Protein AF-A0A2E6Q215-F1 (afdb_monomer_lite)

Foldseek 3Di:
DLVVLVVVLVVVLVVVLVVVCVVVVNDPVVDDPVVVVVVSCVSSVVVSLVSSCVSCVVVVNNVVSVVVSVVVVVVVVPPPDDD

Radius of gyration: 14.86 Å; chains: 1; bounding box: 42×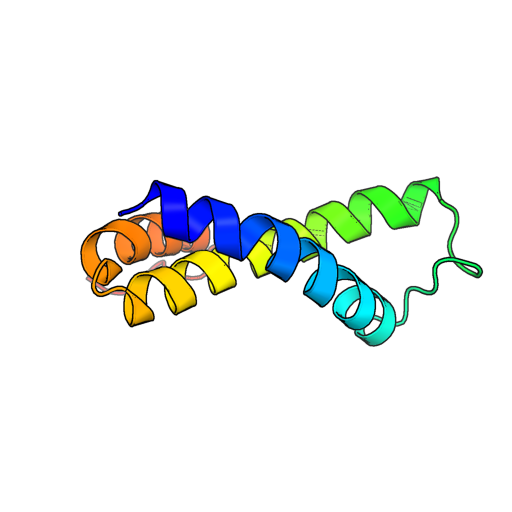20×37 Å

Structure (mmCIF, N/CA/C/O backbone):
data_AF-A0A2E6Q215-F1
#
_entry.id   AF-A0A2E6Q215-F1
#
loop_
_atom_site.group_PDB
_atom_site.id
_atom_site.type_symbol
_atom_site.label_atom_id
_atom_site.label_alt_id
_atom_site.label_comp_id
_atom_site.label_asym_id
_atom_site.label_entity_id
_atom_site.label_seq_id
_atom_site.pdbx_PDB_ins_code
_atom_site.Cartn_x
_atom_site.Cartn_y
_atom_site.Cartn_z
_atom_site.occupancy
_atom_site.B_iso_or_equiv
_atom_site.auth_seq_id
_atom_site.auth_comp_id
_atom_site.auth_asym_id
_atom_site.auth_atom_id
_atom_site.pdbx_PDB_model_num
ATOM 1 N N . MET A 1 1 ? -1.776 0.455 16.952 1.00 61.88 1 MET A N 1
ATOM 2 C CA . MET A 1 1 ? -2.171 -0.718 16.136 1.00 61.88 1 MET A CA 1
ATOM 3 C C . MET A 1 1 ? -2.052 -0.476 14.630 1.00 61.88 1 MET A C 1
ATOM 5 O O . MET A 1 1 ? -1.508 -1.331 13.953 1.00 61.88 1 MET A O 1
ATOM 9 N N . VAL A 1 2 ? -2.419 0.701 14.103 1.00 70.56 2 VAL A N 1
ATOM 10 C CA . VAL A 1 2 ? -2.257 1.043 12.668 1.00 70.56 2 VAL A CA 1
ATOM 11 C C . VAL A 1 2 ? -0.794 1.004 12.179 1.00 70.56 2 VAL A C 1
ATOM 13 O O . VAL A 1 2 ? -0.537 0.557 11.066 1.00 70.56 2 VAL A O 1
ATOM 16 N N . MET A 1 3 ? 0.181 1.416 13.001 1.00 76.75 3 MET A N 1
ATOM 17 C CA . MET A 1 3 ? 1.610 1.381 12.630 1.00 76.75 3 MET A CA 1
ATOM 18 C C . MET A 1 3 ? 2.134 -0.043 12.391 1.00 76.75 3 MET A C 1
ATOM 20 O O . MET A 1 3 ? 2.913 -0.236 11.470 1.00 76.75 3 MET A O 1
ATOM 24 N N . LEU A 1 4 ? 1.658 -1.047 13.139 1.00 79.25 4 LEU A N 1
ATOM 25 C CA . LEU A 1 4 ? 2.028 -2.454 12.915 1.00 79.25 4 LEU A CA 1
ATOM 26 C C . LEU A 1 4 ? 1.531 -2.946 11.555 1.00 79.25 4 LEU A C 1
ATOM 28 O O . LEU A 1 4 ? 2.264 -3.600 10.820 1.00 79.25 4 LEU A O 1
ATOM 32 N N . THR A 1 5 ? 0.308 -2.561 11.185 1.00 76.94 5 THR A N 1
ATOM 33 C CA . THR A 1 5 ? -0.251 -2.825 9.858 1.00 76.94 5 THR A CA 1
ATOM 34 C C . THR A 1 5 ? 0.627 -2.203 8.768 1.00 76.94 5 THR A C 1
ATOM 36 O O . THR A 1 5 ? 0.924 -2.857 7.775 1.00 76.94 5 THR A O 1
ATOM 39 N N . PHE A 1 6 ? 1.106 -0.968 8.944 1.00 81.19 6 PHE A N 1
ATOM 40 C CA . PHE A 1 6 ? 2.025 -0.344 7.982 1.00 81.19 6 PHE A CA 1
ATOM 41 C C . PHE A 1 6 ? 3.399 -1.026 7.927 1.00 81.19 6 PHE A C 1
ATOM 43 O O . PHE A 1 6 ? 3.893 -1.262 6.825 1.00 81.19 6 PHE A O 1
ATOM 50 N N . SER A 1 7 ? 3.974 -1.392 9.076 1.00 87.12 7 SER A N 1
ATOM 51 C CA . SER A 1 7 ? 5.263 -2.090 9.150 1.00 87.12 7 SER A CA 1
ATOM 52 C C . SER A 1 7 ? 5.229 -3.472 8.500 1.00 87.12 7 SER A C 1
ATOM 54 O O . SER A 1 7 ? 6.215 -3.869 7.893 1.00 87.12 7 SER A O 1
ATOM 56 N N . LEU A 1 8 ? 4.102 -4.189 8.580 1.00 84.12 8 LEU A N 1
ATOM 57 C CA . LEU A 1 8 ? 3.922 -5.478 7.904 1.00 84.12 8 LEU A CA 1
ATOM 58 C C . LEU A 1 8 ? 3.684 -5.308 6.400 1.00 84.12 8 LEU A C 1
ATOM 60 O O . LEU A 1 8 ? 4.288 -6.009 5.591 1.00 84.12 8 LEU A O 1
ATOM 64 N N . ASN A 1 9 ? 2.828 -4.360 6.008 1.00 86.12 9 ASN A N 1
ATOM 65 C CA . ASN A 1 9 ? 2.491 -4.166 4.597 1.00 86.12 9 ASN A CA 1
ATOM 66 C C . ASN A 1 9 ? 3.659 -3.643 3.752 1.00 86.12 9 ASN A C 1
ATOM 68 O O . ASN A 1 9 ? 3.686 -3.929 2.561 1.00 86.12 9 ASN A O 1
ATOM 72 N N . GLY A 1 10 ? 4.617 -2.912 4.332 1.00 82.88 10 GLY A N 1
ATOM 73 C CA . GLY A 1 10 ? 5.770 -2.381 3.594 1.00 82.88 10 GLY A CA 1
ATOM 74 C C . GLY A 1 10 ? 6.590 -3.481 2.909 1.00 82.88 10 GLY A C 1
ATOM 75 O O . GLY A 1 10 ? 6.634 -3.527 1.676 1.00 82.88 10 GLY A O 1
ATOM 76 N N . PRO A 1 11 ? 7.186 -4.406 3.681 1.00 87.25 11 PRO A N 1
ATOM 77 C CA . PRO A 1 11 ? 7.911 -5.554 3.145 1.00 87.25 11 PRO A CA 1
ATOM 78 C C . PRO A 1 11 ? 7.024 -6.471 2.296 1.00 87.25 11 PRO A C 1
ATOM 80 O O . PRO A 1 11 ? 7.441 -6.879 1.214 1.00 87.25 11 PRO A O 1
ATOM 83 N N . LEU A 1 12 ? 5.789 -6.753 2.739 1.00 87.25 12 LEU A N 1
ATOM 84 C CA . LEU A 1 12 ? 4.859 -7.634 2.019 1.00 87.25 12 LEU A CA 1
ATOM 85 C C . LEU A 1 12 ? 4.520 -7.105 0.623 1.00 87.25 12 LEU A C 1
ATOM 87 O O . LEU A 1 12 ? 4.539 -7.864 -0.341 1.00 87.25 12 LEU A O 1
ATOM 91 N N . ALA A 1 13 ? 4.252 -5.808 0.481 1.00 84.62 13 ALA A N 1
ATOM 92 C CA . ALA A 1 13 ? 3.958 -5.219 -0.819 1.00 84.62 13 ALA A CA 1
ATOM 93 C C . ALA A 1 13 ? 5.177 -5.225 -1.744 1.00 84.62 13 ALA A C 1
ATOM 95 O O . ALA A 1 13 ? 5.030 -5.439 -2.948 1.00 84.62 13 ALA A O 1
ATOM 96 N N . LEU A 1 14 ? 6.381 -5.032 -1.197 1.00 83.88 14 LEU A N 1
ATOM 97 C CA . LEU A 1 14 ? 7.612 -5.158 -1.973 1.00 83.88 14 LEU A CA 1
ATOM 98 C C . LEU A 1 14 ? 7.781 -6.587 -2.498 1.00 83.88 14 LEU A C 1
ATOM 100 O O . LEU A 1 14 ? 8.083 -6.768 -3.679 1.00 83.88 14 LEU A O 1
ATOM 104 N N . TRP A 1 15 ? 7.532 -7.570 -1.632 1.00 86.19 15 TRP A N 1
ATOM 105 C CA . TRP A 1 15 ? 7.662 -8.988 -1.942 1.00 86.19 15 TRP A CA 1
ATOM 106 C C . TRP A 1 15 ? 6.610 -9.459 -2.948 1.00 86.19 15 TRP A C 1
ATOM 108 O O . TRP A 1 15 ? 6.957 -10.172 -3.876 1.00 86.19 15 TRP A O 1
ATOM 118 N N . ILE A 1 16 ? 5.363 -8.988 -2.834 1.00 85.75 16 ILE A N 1
ATOM 119 C CA . ILE A 1 16 ? 4.265 -9.323 -3.755 1.00 85.75 16 ILE A CA 1
ATOM 120 C C . ILE A 1 16 ? 4.402 -8.586 -5.091 1.00 85.75 16 ILE A C 1
ATOM 122 O O . ILE A 1 16 ? 4.112 -9.160 -6.132 1.00 85.75 16 ILE A O 1
ATOM 126 N N . SER A 1 17 ? 4.875 -7.335 -5.109 1.00 81.56 17 SER A N 1
ATOM 127 C CA . SER A 1 17 ? 4.991 -6.563 -6.360 1.00 81.56 17 SER A CA 1
ATOM 128 C C . SER A 1 17 ? 5.921 -7.204 -7.398 1.00 81.56 17 SER A C 1
ATOM 130 O O . SER A 1 17 ? 5.688 -7.031 -8.589 1.00 81.56 17 SER A O 1
ATOM 132 N N . GLY A 1 18 ? 6.944 -7.950 -6.964 1.00 81.38 18 GLY A N 1
ATOM 133 C CA . GLY A 1 18 ? 7.851 -8.704 -7.839 1.00 81.38 18 GLY A CA 1
ATOM 134 C C . GLY A 1 18 ? 7.136 -9.755 -8.700 1.00 81.38 18 GLY A C 1
ATOM 135 O O . GLY A 1 18 ? 7.062 -9.558 -9.910 1.00 81.38 18 GLY A O 1
ATOM 136 N N . PRO A 1 19 ? 6.557 -10.809 -8.098 1.00 82.75 19 PRO A N 1
ATOM 137 C CA . PRO A 1 19 ? 5.821 -11.834 -8.831 1.00 82.75 19 PRO A CA 1
ATOM 138 C C . PRO A 1 19 ? 4.579 -11.274 -9.529 1.00 82.75 19 PRO A C 1
ATOM 140 O O . PRO A 1 19 ? 4.165 -11.804 -10.550 1.00 82.75 19 PRO A O 1
ATOM 143 N N . MET A 1 20 ? 3.984 -10.184 -9.030 1.00 82.06 20 MET A N 1
ATOM 144 C CA . MET A 1 20 ? 2.860 -9.536 -9.714 1.00 82.06 20 MET A CA 1
ATOM 145 C C . MET A 1 20 ? 3.291 -8.921 -11.052 1.00 82.06 20 MET A C 1
ATOM 147 O O . MET A 1 20 ? 2.581 -9.073 -12.036 1.00 82.06 20 MET A O 1
ATOM 151 N N . LEU A 1 21 ? 4.455 -8.264 -11.112 1.00 80.38 21 LEU A N 1
ATOM 152 C CA . LEU A 1 21 ? 5.021 -7.734 -12.361 1.00 80.38 21 LEU A CA 1
ATOM 153 C C . LEU A 1 21 ? 5.390 -8.846 -13.344 1.00 80.38 21 LEU A C 1
ATOM 155 O O . LEU A 1 21 ? 5.064 -8.739 -14.524 1.0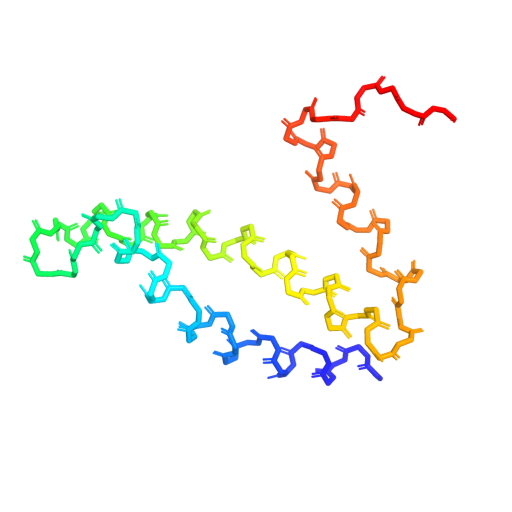0 80.38 21 LEU A O 1
ATOM 159 N N . GLU A 1 22 ? 6.001 -9.924 -12.850 1.00 81.50 22 GLU A N 1
ATOM 160 C CA . GLU A 1 22 ? 6.289 -11.115 -13.658 1.00 81.50 22 GLU A CA 1
ATOM 161 C C . GLU A 1 22 ? 4.999 -11.756 -14.191 1.00 81.50 22 GLU A C 1
ATOM 163 O O . GLU A 1 22 ? 4.929 -12.102 -15.366 1.00 81.50 22 GLU A O 1
ATOM 168 N N . ALA A 1 23 ? 3.935 -11.823 -13.381 1.00 79.38 23 ALA A N 1
ATOM 169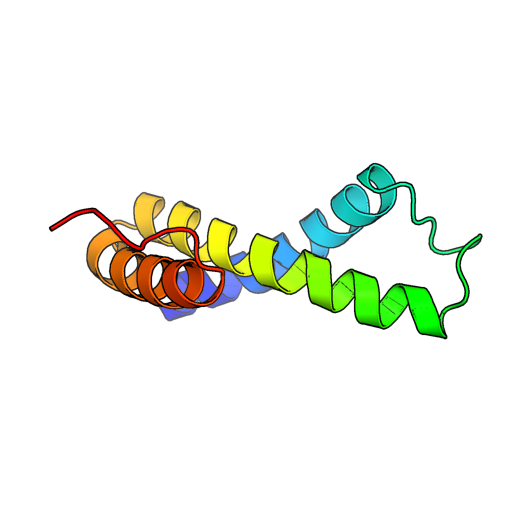 C CA . ALA A 1 23 ? 2.623 -12.314 -13.809 1.00 79.38 23 ALA A CA 1
ATOM 170 C C . ALA A 1 23 ? 1.961 -11.422 -14.875 1.00 79.38 23 ALA A C 1
ATOM 172 O O . ALA A 1 23 ? 1.190 -11.913 -15.697 1.00 79.38 23 ALA A O 1
ATOM 173 N N . PHE A 1 24 ? 2.274 -10.123 -14.893 1.00 75.62 24 PHE A N 1
ATOM 174 C CA . PHE A 1 24 ? 1.889 -9.204 -15.969 1.00 75.62 24 PHE A CA 1
ATOM 175 C C . PHE A 1 24 ? 2.801 -9.304 -17.210 1.00 75.62 24 PHE A C 1
ATOM 177 O O . PHE A 1 24 ? 2.600 -8.556 -18.165 1.00 75.62 24 PHE A O 1
ATOM 184 N N . GLY A 1 25 ? 3.781 -10.217 -17.222 1.00 70.31 25 GLY A N 1
ATOM 185 C CA . GLY A 1 25 ? 4.708 -10.430 -18.337 1.00 70.31 25 GLY A CA 1
ATOM 186 C C . GLY A 1 25 ? 5.832 -9.394 -18.420 1.00 70.31 25 GLY A C 1
ATOM 187 O O . GLY A 1 25 ? 6.436 -9.229 -19.477 1.00 70.31 25 GLY A O 1
ATOM 188 N N . ILE A 1 26 ? 6.095 -8.664 -17.330 1.00 69.69 26 ILE A N 1
ATOM 189 C CA . ILE A 1 26 ? 7.103 -7.601 -17.268 1.00 69.69 26 ILE A CA 1
ATOM 190 C C . ILE A 1 26 ? 8.334 -8.154 -16.547 1.00 69.69 26 ILE A C 1
ATOM 192 O O . ILE A 1 26 ? 8.446 -8.087 -15.320 1.00 69.69 26 ILE A O 1
ATOM 196 N N . GLU A 1 27 ? 9.276 -8.700 -17.311 1.00 68.31 27 GLU A N 1
ATOM 197 C CA . GLU A 1 27 ? 10.567 -9.127 -16.770 1.00 68.31 27 GLU A CA 1
ATOM 198 C C . GLU A 1 27 ? 11.491 -7.920 -16.575 1.00 68.31 27 GLU A C 1
ATOM 200 O O . GLU A 1 27 ? 11.547 -7.014 -17.414 1.00 68.31 27 GLU A O 1
ATOM 205 N N . ARG A 1 28 ? 12.250 -7.914 -15.469 1.00 62.47 28 ARG A N 1
ATOM 206 C CA . ARG A 1 28 ? 13.249 -6.866 -15.178 1.00 62.47 28 ARG A CA 1
ATOM 207 C C . ARG A 1 28 ? 14.301 -6.718 -16.271 1.00 62.47 28 ARG A C 1
ATOM 209 O O . ARG A 1 28 ? 14.787 -5.609 -16.455 1.00 62.47 28 ARG A O 1
ATOM 216 N N . ASP A 1 29 ? 14.641 -7.817 -16.940 1.00 63.84 29 ASP A N 1
ATOM 217 C CA . ASP A 1 29 ? 15.730 -7.858 -17.916 1.00 63.84 29 ASP A CA 1
ATOM 218 C C . ASP A 1 29 ? 15.275 -7.570 -19.352 1.00 63.84 29 ASP A C 1
ATOM 220 O O . ASP A 1 29 ? 16.062 -7.050 -20.139 1.00 63.84 29 ASP A O 1
ATOM 224 N N . SER A 1 30 ? 14.014 -7.846 -19.710 1.00 63.94 30 SER A N 1
ATOM 225 C CA . SER A 1 30 ? 13.506 -7.581 -21.067 1.00 63.94 30 SER A CA 1
ATOM 226 C C . SER A 1 30 ? 12.861 -6.199 -21.220 1.00 63.94 30 SER A C 1
ATOM 228 O O . SER A 1 30 ? 12.747 -5.678 -22.332 1.00 63.94 30 SER A O 1
ATOM 230 N N . SER A 1 31 ? 12.469 -5.572 -20.108 1.00 65.44 31 SER A N 1
ATOM 231 C CA . SER A 1 31 ? 11.776 -4.282 -20.096 1.00 65.44 31 SER A CA 1
ATOM 232 C C . SER A 1 31 ? 12.752 -3.125 -19.894 1.00 65.44 31 SER A C 1
ATOM 234 O O . SER A 1 31 ? 13.555 -3.144 -18.964 1.00 65.44 31 SER A O 1
ATOM 236 N N . SER A 1 32 ? 12.633 -2.054 -20.690 1.00 77.81 32 SER A N 1
ATOM 237 C CA . SER A 1 32 ? 13.389 -0.819 -20.433 1.00 77.81 32 SER A CA 1
ATOM 238 C C . SER A 1 32 ? 13.156 -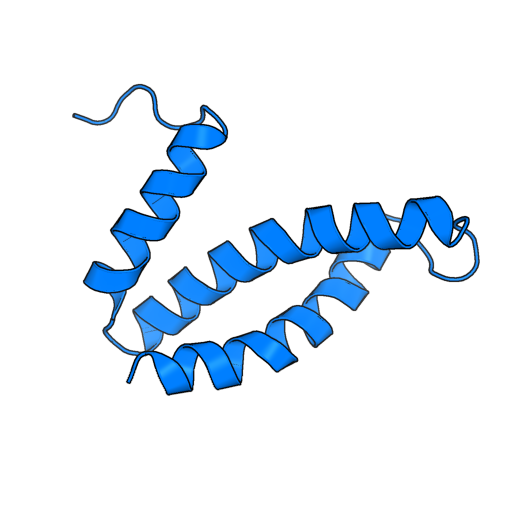0.355 -18.983 1.00 77.81 32 SER A C 1
ATOM 240 O O . SER A 1 32 ? 11.993 -0.201 -18.586 1.00 77.81 32 SER A O 1
ATOM 242 N N . PRO A 1 33 ? 14.212 -0.077 -18.190 1.00 78.88 33 PRO A N 1
ATOM 243 C CA . PRO A 1 33 ? 14.083 0.361 -16.798 1.00 78.88 33 PRO A CA 1
ATOM 244 C C . PRO A 1 33 ? 13.158 1.572 -16.640 1.00 78.88 33 PRO A C 1
ATOM 246 O O . PRO A 1 33 ? 12.453 1.706 -15.641 1.00 78.88 33 PRO A O 1
ATOM 249 N N . TRP A 1 34 ? 13.114 2.424 -17.665 1.00 81.44 34 TRP A N 1
ATOM 250 C CA . TRP A 1 34 ? 12.260 3.605 -17.716 1.00 81.44 34 TRP A CA 1
ATOM 251 C C . TRP A 1 34 ? 10.764 3.265 -17.735 1.00 81.44 34 TRP A C 1
ATOM 253 O O . TRP A 1 34 ? 9.964 4.013 -17.190 1.00 81.44 34 TRP A O 1
ATOM 263 N N . VAL A 1 35 ? 10.376 2.128 -18.316 1.00 81.06 35 VAL A N 1
ATOM 264 C CA . VAL A 1 35 ? 8.986 1.641 -18.339 1.00 81.06 35 VAL A CA 1
ATOM 265 C C . VAL A 1 35 ? 8.700 0.758 -17.124 1.00 81.06 35 VAL A C 1
ATOM 267 O O . VAL A 1 35 ? 7.623 0.842 -16.535 1.00 81.06 35 VAL A O 1
ATOM 270 N N . PHE A 1 36 ? 9.685 -0.036 -16.699 1.00 83.12 36 PHE A N 1
ATOM 271 C CA . PHE A 1 36 ? 9.562 -0.955 -15.570 1.00 83.12 36 PHE A CA 1
ATOM 272 C C . PHE A 1 36 ? 9.183 -0.247 -14.261 1.00 83.12 36 PHE A C 1
ATOM 274 O O . PHE A 1 36 ? 8.257 -0.668 -13.569 1.00 83.12 36 PHE A O 1
ATOM 281 N N . TRP A 1 37 ? 9.877 0.840 -13.909 1.00 83.31 37 TRP A N 1
ATOM 282 C CA . TRP A 1 37 ? 9.662 1.535 -12.635 1.00 83.31 37 TRP A CA 1
ATOM 283 C C . TRP A 1 37 ? 8.275 2.193 -12.505 1.00 83.31 37 TRP A C 1
ATOM 285 O O . TRP A 1 37 ? 7.617 1.962 -11.486 1.00 83.31 37 TRP A O 1
ATOM 295 N N . PRO A 1 38 ? 7.773 2.957 -13.496 1.00 86.00 38 PRO A N 1
ATOM 296 C CA . PRO A 1 38 ? 6.410 3.488 -13.470 1.00 86.00 38 PRO A CA 1
ATOM 297 C C . PRO A 1 38 ? 5.352 2.392 -13.359 1.00 86.00 38 PRO A C 1
ATOM 299 O O . PRO A 1 38 ? 4.424 2.507 -12.561 1.00 86.00 38 PRO A O 1
ATOM 302 N N . LEU A 1 39 ? 5.516 1.304 -14.115 1.00 84.94 39 LEU A N 1
ATOM 303 C CA . LEU A 1 39 ? 4.575 0.188 -14.129 1.00 84.94 39 LEU A CA 1
ATOM 304 C C . LEU A 1 39 ? 4.581 -0.554 -12.787 1.00 84.94 39 LEU A C 1
ATOM 306 O O . LEU A 1 39 ? 3.528 -0.865 -12.234 1.00 84.94 39 LEU A O 1
ATOM 310 N N . ARG A 1 40 ? 5.764 -0.720 -12.186 1.00 84.12 40 ARG A N 1
ATOM 311 C CA . ARG A 1 40 ? 5.926 -1.214 -10.816 1.00 84.12 40 ARG A CA 1
ATOM 312 C C . ARG A 1 40 ? 5.195 -0.346 -9.806 1.00 84.12 40 ARG A C 1
ATOM 314 O O . ARG A 1 40 ? 4.503 -0.896 -8.960 1.00 84.12 40 ARG A O 1
ATOM 321 N N . ILE A 1 41 ? 5.309 0.978 -9.884 1.00 85.69 41 ILE A N 1
ATOM 322 C CA . ILE A 1 41 ? 4.593 1.889 -8.977 1.00 85.69 41 ILE A CA 1
ATOM 323 C C . ILE A 1 41 ? 3.077 1.791 -9.204 1.00 85.69 41 ILE A C 1
ATOM 325 O O . ILE A 1 41 ? 2.315 1.745 -8.234 1.00 85.69 41 ILE A O 1
ATOM 329 N N . LEU A 1 42 ? 2.643 1.701 -10.464 1.00 84.81 42 LEU A N 1
ATOM 330 C CA . LEU A 1 42 ? 1.239 1.561 -10.849 1.00 84.81 42 LEU A CA 1
ATOM 331 C C . LEU A 1 42 ? 0.613 0.253 -10.352 1.00 84.81 42 LEU A C 1
ATOM 333 O O . LEU A 1 42 ? -0.557 0.261 -10.002 1.00 84.81 42 LEU A O 1
ATOM 337 N N . VAL A 1 43 ? 1.367 -0.848 -10.296 1.00 84.25 43 VAL A N 1
ATOM 338 C CA . VAL A 1 43 ? 0.900 -2.138 -9.753 1.00 84.25 43 VAL A CA 1
ATOM 339 C C . VAL A 1 43 ? 1.044 -2.183 -8.231 1.00 84.25 43 VAL A C 1
ATOM 341 O O . VAL A 1 43 ? 0.144 -2.625 -7.522 1.00 84.25 43 VAL A O 1
ATOM 344 N N . MET A 1 44 ? 2.149 -1.671 -7.691 1.00 85.19 44 MET A N 1
ATOM 345 C CA . MET A 1 44 ? 2.402 -1.641 -6.251 1.00 85.19 44 MET A CA 1
ATOM 346 C C . MET A 1 44 ? 1.351 -0.805 -5.516 1.00 85.19 44 MET A C 1
ATOM 348 O O . MET A 1 44 ? 0.934 -1.189 -4.429 1.00 85.19 44 MET A O 1
ATOM 352 N N . THR A 1 45 ? 0.874 0.296 -6.103 1.00 85.62 45 THR A N 1
ATOM 353 C CA . THR A 1 45 ? -0.163 1.148 -5.499 1.00 85.62 45 THR A CA 1
ATOM 354 C C . THR A 1 45 ? -1.486 0.417 -5.202 1.00 85.62 45 THR A C 1
ATOM 356 O O . THR A 1 45 ? -1.881 0.421 -4.031 1.00 85.62 45 THR A O 1
ATOM 359 N N . PRO A 1 46 ? -2.184 -0.227 -6.160 1.00 82.94 46 PRO A N 1
ATOM 360 C CA . PRO A 1 46 ? -3.407 -0.985 -5.903 1.00 82.94 46 PRO A CA 1
ATOM 361 C C . PRO A 1 46 ? -3.156 -2.220 -5.032 1.00 82.94 46 PRO A C 1
ATOM 363 O O . PRO A 1 46 ? -3.949 -2.480 -4.126 1.00 82.94 46 PRO A O 1
ATOM 366 N N . THR A 1 47 ? -2.029 -2.919 -5.210 1.00 85.56 47 THR A N 1
ATOM 367 C CA . THR A 1 47 ? -1.648 -4.047 -4.344 1.00 85.56 47 THR A CA 1
ATOM 368 C C . THR A 1 47 ? -1.523 -3.613 -2.883 1.00 85.56 47 THR A C 1
ATOM 370 O O . THR A 1 47 ? -2.070 -4.265 -1.995 1.00 85.56 47 THR A O 1
ATOM 373 N N . TYR A 1 48 ? -0.894 -2.463 -2.618 1.00 85.81 48 TYR A N 1
ATOM 374 C CA . TYR A 1 48 ? -0.781 -1.909 -1.266 1.00 85.81 48 TYR A CA 1
ATOM 375 C C . TYR A 1 48 ? -2.149 -1.540 -0.676 1.00 85.81 48 TYR A C 1
ATOM 377 O O . TYR A 1 48 ? -2.381 -1.729 0.517 1.00 85.81 48 TYR A O 1
ATOM 385 N N . GLN A 1 49 ? -3.077 -1.021 -1.491 1.00 83.75 49 GLN A N 1
ATOM 386 C CA . GLN A 1 49 ? -4.433 -0.712 -1.022 1.00 83.75 49 GLN A CA 1
ATOM 387 C C . GLN A 1 49 ? -5.199 -1.968 -0.603 1.00 83.75 49 GLN A C 1
ATOM 389 O O . GLN A 1 49 ? -5.843 -1.949 0.444 1.00 83.75 49 GLN A O 1
ATOM 394 N N . LEU A 1 50 ? -5.104 -3.052 -1.378 1.00 84.88 50 LEU A N 1
ATOM 395 C CA . LEU A 1 50 ? -5.725 -4.334 -1.037 1.00 84.88 50 LEU A CA 1
ATOM 396 C C . LEU A 1 50 ? -5.117 -4.930 0.235 1.00 84.88 50 LEU A C 1
ATOM 398 O O . LEU A 1 50 ? -5.844 -5.317 1.148 1.00 84.88 50 LEU A O 1
ATOM 402 N N . LEU A 1 51 ? -3.788 -4.924 0.332 1.00 87.06 51 LEU A N 1
ATOM 403 C CA . LEU A 1 51 ? -3.057 -5.403 1.502 1.00 87.06 51 LEU A CA 1
ATOM 404 C C . LEU A 1 51 ? -3.462 -4.667 2.783 1.00 87.06 51 LEU A C 1
ATOM 406 O O . LEU A 1 51 ? -3.711 -5.310 3.802 1.00 87.06 51 LEU A O 1
ATOM 410 N N . LEU A 1 52 ? -3.617 -3.340 2.728 1.00 84.50 52 LEU A N 1
ATOM 411 C CA . LEU A 1 52 ? -4.086 -2.544 3.867 1.00 84.50 52 LEU A CA 1
ATOM 412 C C . LEU A 1 52 ? -5.512 -2.912 4.307 1.00 84.50 52 LEU A C 1
ATOM 414 O O . LEU A 1 52 ? -5.802 -2.867 5.501 1.00 84.50 52 LEU A O 1
ATOM 418 N N . VAL A 1 53 ? -6.396 -3.297 3.380 1.00 85.62 53 VAL A N 1
ATOM 419 C CA . VAL A 1 53 ? -7.747 -3.777 3.718 1.00 85.62 53 VAL A CA 1
ATOM 420 C C . VAL A 1 53 ? -7.688 -5.160 4.350 1.00 85.62 53 VAL A C 1
ATOM 422 O O . VAL A 1 53 ? -8.300 -5.367 5.395 1.00 85.62 53 VAL A O 1
ATOM 425 N N . VAL A 1 54 ? -6.933 -6.091 3.762 1.00 86.25 54 VAL A N 1
ATOM 426 C CA . VAL A 1 54 ? -6.814 -7.471 4.257 1.00 86.25 54 VAL A CA 1
ATOM 427 C C . VAL A 1 54 ? -6.188 -7.489 5.650 1.00 86.25 54 VAL A C 1
ATOM 429 O O . VAL A 1 54 ? -6.795 -7.975 6.600 1.00 86.25 54 VAL A O 1
ATOM 432 N N . THR A 1 55 ? -5.012 -6.885 5.806 1.00 84.00 55 THR A N 1
ATOM 433 C CA . THR A 1 55 ? -4.310 -6.826 7.097 1.00 84.00 55 THR A CA 1
ATOM 434 C C . THR A 1 55 ? -5.054 -5.978 8.125 1.00 84.00 55 THR A C 1
ATOM 436 O O . THR A 1 55 ? -5.091 -6.339 9.298 1.00 84.00 55 THR A O 1
ATOM 439 N N . GLY A 1 56 ? -5.705 -4.889 7.702 1.00 84.38 56 GLY A N 1
ATOM 440 C CA . GLY A 1 56 ? -6.589 -4.106 8.561 1.00 84.38 56 GLY A CA 1
ATOM 441 C C . GLY A 1 56 ? -7.780 -4.922 9.062 1.00 84.38 56 GLY A C 1
ATOM 442 O O . GLY A 1 56 ? -8.146 -4.801 10.224 1.00 84.38 56 GLY A O 1
ATOM 443 N N . THR A 1 57 ? -8.342 -5.798 8.228 1.00 83.44 57 THR A N 1
ATOM 444 C CA . THR A 1 57 ? -9.457 -6.680 8.608 1.00 83.44 57 THR A CA 1
ATOM 445 C C . THR A 1 57 ? -8.998 -7.782 9.564 1.00 83.44 57 THR A C 1
ATOM 447 O O . THR A 1 57 ? -9.642 -7.990 10.587 1.00 83.44 57 THR A O 1
ATOM 450 N N . ILE A 1 58 ? -7.845 -8.410 9.304 1.00 83.06 58 ILE A N 1
ATOM 451 C CA . ILE A 1 58 ? -7.250 -9.437 10.184 1.00 83.06 58 ILE A CA 1
ATOM 452 C C . ILE A 1 58 ? -6.943 -8.874 11.581 1.00 83.06 58 ILE A C 1
ATOM 454 O O . ILE A 1 58 ? -7.134 -9.553 12.583 1.00 83.06 58 ILE A O 1
ATOM 458 N N . LEU 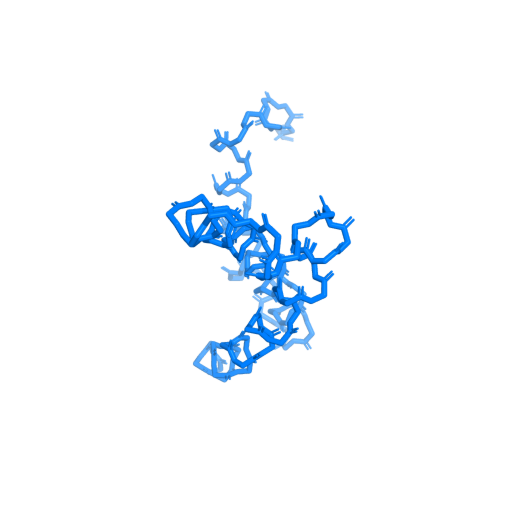A 1 59 ? -6.499 -7.617 11.661 1.00 82.31 59 LEU A N 1
ATOM 459 C CA . LEU A 1 59 ? -6.148 -6.950 12.919 1.00 82.31 59 LEU A CA 1
ATOM 460 C C . LEU A 1 59 ? -7.345 -6.279 13.625 1.00 82.31 59 LEU A C 1
ATOM 462 O O . LEU A 1 59 ? -7.140 -5.532 14.583 1.00 82.31 59 LEU A O 1
ATOM 466 N N . GLY A 1 60 ? -8.580 -6.480 13.148 1.00 80.75 60 GLY A N 1
ATOM 467 C CA . GLY A 1 60 ? -9.784 -5.877 13.741 1.00 80.75 60 GLY A CA 1
ATOM 468 C C . GLY A 1 60 ? -9.920 -4.361 13.521 1.00 80.75 60 GLY A C 1
ATOM 469 O O . GLY A 1 60 ? -10.677 -3.695 14.214 1.00 80.75 60 GLY A O 1
ATOM 470 N N . GLN A 1 61 ? -9.191 -3.792 12.560 1.00 79.62 61 GLN A N 1
ATOM 471 C CA . GLN A 1 61 ? -9.196 -2.370 12.182 1.00 79.62 61 GLN A CA 1
ATOM 472 C C . GLN A 1 61 ? -9.991 -2.114 10.887 1.00 79.62 61 GLN A C 1
ATOM 474 O O . GLN A 1 61 ? -9.758 -1.118 10.194 1.00 79.62 61 GLN A O 1
ATOM 479 N N . HIS A 1 62 ? -10.916 -3.012 10.531 1.00 78.62 62 HIS A N 1
ATOM 480 C CA . HIS A 1 62 ? -11.684 -2.948 9.285 1.00 78.62 62 HIS A CA 1
ATOM 481 C C . HIS A 1 62 ? -12.383 -1.591 9.095 1.00 78.62 62 HIS A C 1
ATOM 483 O O . HIS A 1 62 ? -12.205 -0.959 8.055 1.00 78.62 62 HIS A O 1
ATOM 489 N N . GLU A 1 63 ? -13.072 -1.082 10.122 1.00 76.38 63 GLU A N 1
ATOM 490 C CA . GLU A 1 63 ? -13.783 0.208 10.072 1.00 76.38 63 GLU A CA 1
ATOM 491 C C . GLU A 1 63 ? -12.871 1.403 9.771 1.00 76.38 63 GLU A C 1
ATOM 493 O O . GLU A 1 63 ? -13.301 2.390 9.178 1.00 76.38 63 GLU A O 1
ATOM 498 N N . TYR A 1 64 ? -11.584 1.317 10.114 1.00 79.06 64 TYR A N 1
ATOM 499 C CA . TYR A 1 64 ? -10.627 2.381 9.833 1.00 79.06 64 TYR A CA 1
ATOM 500 C C . TYR A 1 64 ? -10.106 2.320 8.386 1.00 79.06 64 TYR A C 1
ATOM 502 O O . TYR A 1 64 ? -9.804 3.358 7.789 1.00 79.06 64 TYR A O 1
ATOM 510 N N . PHE A 1 65 ? -9.936 1.126 7.804 1.00 80.62 65 PHE A N 1
ATOM 511 C CA . PHE A 1 65 ? -9.364 0.933 6.457 1.00 80.62 65 PHE A CA 1
ATOM 512 C C . PHE A 1 65 ? -10.412 0.882 5.342 1.00 80.62 65 PHE A C 1
ATOM 514 O O . PHE A 1 65 ? -10.164 1.412 4.256 1.00 80.62 65 PHE A O 1
ATOM 521 N N . TRP A 1 66 ? -11.592 0.331 5.610 1.00 80.44 66 TRP A N 1
ATOM 522 C CA . TRP A 1 66 ? -12.679 0.182 4.645 1.00 80.44 66 TRP A CA 1
ATOM 523 C C . TRP A 1 66 ? -13.142 1.501 3.998 1.00 80.44 66 TRP A C 1
ATOM 525 O O . TRP A 1 66 ? -13.159 1.578 2.765 1.00 80.44 66 TRP A O 1
ATOM 535 N N . PRO A 1 67 ? -13.395 2.597 4.746 1.00 82.69 67 PRO A N 1
ATOM 536 C CA . PRO A 1 67 ? -13.778 3.864 4.130 1.00 82.69 67 PRO A CA 1
ATOM 537 C C . PRO A 1 67 ? -12.646 4.481 3.298 1.00 82.69 67 PRO A C 1
ATOM 539 O O . PRO A 1 67 ? -12.913 5.172 2.312 1.00 82.69 67 PRO A O 1
ATOM 542 N N . ARG A 1 68 ? -11.377 4.229 3.652 1.00 80.19 68 ARG A N 1
ATOM 543 C CA . ARG A 1 68 ? -10.207 4.707 2.892 1.00 80.19 68 ARG A CA 1
ATOM 544 C C . ARG A 1 68 ? -10.035 3.951 1.578 1.00 80.19 68 ARG A C 1
ATOM 546 O O . ARG A 1 68 ? -9.758 4.586 0.559 1.00 80.19 68 ARG A O 1
ATOM 553 N N . PHE A 1 69 ? -10.252 2.637 1.590 1.00 81.44 69 PHE A N 1
ATOM 554 C CA . PHE A 1 69 ? -10.299 1.826 0.376 1.00 81.44 69 PHE A CA 1
ATOM 555 C C . PHE A 1 69 ? -11.443 2.267 -0.531 1.00 81.44 69 PHE A C 1
ATOM 557 O O . PHE A 1 69 ? -11.201 2.628 -1.679 1.00 81.44 69 PHE A O 1
ATOM 564 N N . MET A 1 70 ? -12.657 2.377 0.014 1.00 78.69 70 MET A N 1
ATOM 565 C CA . MET A 1 70 ? -13.828 2.844 -0.730 1.00 78.69 70 MET A CA 1
ATOM 566 C C . MET A 1 70 ? -13.634 4.252 -1.295 1.00 78.69 70 MET A C 1
ATOM 568 O O . MET A 1 70 ? -14.020 4.516 -2.430 1.00 78.69 70 MET A O 1
ATOM 572 N N . LYS A 1 71 ? -12.975 5.160 -0.560 1.00 80.06 71 LYS A N 1
ATOM 573 C CA . LYS A 1 71 ? -12.637 6.491 -1.079 1.00 80.06 71 LYS A CA 1
ATOM 574 C C . LYS A 1 71 ? -11.750 6.404 -2.314 1.00 80.06 71 LYS A C 1
ATOM 576 O O . LYS A 1 71 ? -12.058 7.091 -3.275 1.00 80.06 71 LYS A O 1
ATOM 581 N N . ARG A 1 72 ? -10.707 5.565 -2.326 1.00 75.75 72 ARG A N 1
ATOM 582 C CA . ARG A 1 72 ? -9.858 5.361 -3.516 1.00 75.75 72 ARG A CA 1
ATOM 583 C C . ARG A 1 72 ? -10.560 4.598 -4.638 1.00 75.75 72 ARG A C 1
ATOM 585 O O . ARG A 1 72 ? -10.370 4.943 -5.796 1.00 75.75 72 ARG A O 1
ATOM 592 N N . LEU A 1 73 ? -11.420 3.640 -4.313 1.00 74.25 73 LEU A N 1
ATOM 593 C CA . LEU A 1 73 ? -12.205 2.901 -5.301 1.00 74.25 73 LEU A CA 1
ATOM 594 C C . LEU A 1 73 ? -13.215 3.808 -6.029 1.00 74.25 73 LEU A C 1
ATOM 596 O O . LEU A 1 73 ? -13.425 3.659 -7.231 1.00 74.25 73 LEU A O 1
ATOM 600 N N . ARG A 1 74 ? -13.767 4.815 -5.331 1.00 70.00 74 ARG A N 1
ATOM 601 C CA . ARG A 1 74 ? -14.595 5.873 -5.938 1.00 70.00 74 ARG A CA 1
ATOM 602 C C . ARG A 1 74 ? -13.843 6.690 -6.991 1.00 70.00 74 ARG A C 1
ATOM 604 O O . ARG A 1 74 ? -14.451 7.048 -7.992 1.00 70.00 74 ARG A O 1
ATOM 611 N N . TRP A 1 75 ? -12.545 6.949 -6.805 1.00 68.12 75 TRP A N 1
ATOM 612 C CA . TRP A 1 75 ? -11.722 7.639 -7.813 1.00 68.12 75 TRP A CA 1
ATOM 613 C C . TRP A 1 75 ? -11.528 6.809 -9.085 1.00 68.12 75 TRP A C 1
ATOM 615 O O . TRP A 1 75 ? -11.464 7.374 -10.168 1.00 68.12 75 TRP A O 1
ATOM 625 N N . ILE A 1 76 ? -11.486 5.480 -8.963 1.00 70.50 76 ILE A N 1
ATOM 626 C CA . ILE A 1 76 ? -11.364 4.553 -10.102 1.00 70.50 76 ILE A CA 1
ATOM 627 C C . ILE A 1 76 ? -12.711 4.415 -10.854 1.00 70.50 76 ILE A C 1
ATOM 629 O O . ILE A 1 76 ? -12.786 3.797 -11.909 1.00 70.50 76 ILE A O 1
ATOM 633 N N . GLY A 1 77 ? -13.789 5.044 -10.364 1.00 64.75 77 GLY A N 1
ATOM 634 C CA . GLY A 1 77 ? -15.086 5.097 -11.048 1.00 64.75 77 GLY A CA 1
ATOM 635 C C . GLY A 1 77 ? -15.987 3.881 -10.809 1.00 64.75 77 GLY A C 1
ATOM 636 O O . GLY A 1 77 ? -17.098 3.840 -11.332 1.00 64.75 77 GLY A O 1
ATOM 637 N N . LEU A 1 78 ? -15.568 2.921 -9.974 1.00 58.41 78 LEU A N 1
ATOM 638 C CA . LEU A 1 78 ? -16.288 1.655 -9.769 1.00 58.41 78 LEU A CA 1
ATOM 639 C C . LEU A 1 78 ? -17.515 1.771 -8.846 1.00 58.41 78 LEU A C 1
ATOM 641 O O . LEU A 1 78 ? -18.260 0.813 -8.679 1.00 58.41 78 LEU A O 1
ATOM 645 N N . PHE A 1 79 ? -17.762 2.929 -8.232 1.00 53.69 79 PHE A N 1
ATOM 646 C CA . PHE A 1 79 ? -18.787 3.040 -7.193 1.00 53.69 79 PHE A CA 1
ATOM 647 C C . PHE A 1 79 ? -19.661 4.279 -7.361 1.00 53.69 79 PHE A C 1
ATOM 649 O O . PHE A 1 79 ? -19.644 5.203 -6.550 1.00 53.69 79 PHE A O 1
ATOM 656 N N . ARG A 1 80 ? -20.437 4.297 -8.450 1.00 54.72 80 ARG A N 1
ATOM 657 C CA . ARG A 1 80 ? -21.496 5.295 -8.662 1.00 54.72 80 ARG A CA 1
ATOM 658 C C . ARG A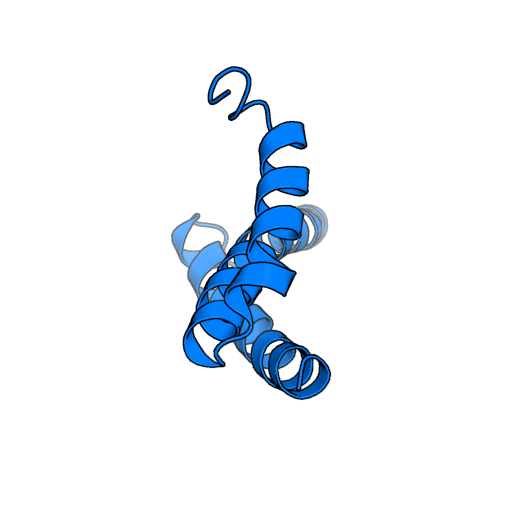 1 80 ? -22.834 4.916 -8.014 1.00 54.72 80 ARG A C 1
ATOM 660 O O . ARG A 1 80 ? -23.779 5.684 -8.147 1.00 54.72 80 ARG A O 1
ATOM 667 N N . ARG A 1 81 ? -22.960 3.751 -7.358 1.00 55.44 81 ARG A N 1
ATOM 668 C CA . ARG A 1 81 ? -24.270 3.267 -6.893 1.00 55.44 81 ARG A CA 1
ATOM 669 C C . ARG A 1 81 ? -24.196 2.156 -5.840 1.00 55.44 81 ARG A C 1
ATOM 671 O O . ARG A 1 81 ? -24.463 1.014 -6.173 1.00 55.44 81 ARG A O 1
ATOM 678 N N . ILE A 1 82 ? -23.898 2.486 -4.587 1.00 52.72 82 ILE A N 1
ATOM 679 C CA . ILE A 1 82 ? -24.568 1.843 -3.442 1.00 52.72 82 ILE A CA 1
ATOM 680 C C . ILE A 1 82 ? -24.815 2.973 -2.444 1.00 52.72 82 ILE A C 1
ATOM 682 O O . ILE A 1 82 ? -23.863 3.537 -1.897 1.00 52.72 82 ILE A O 1
ATOM 686 N N . GLY A 1 83 ? -26.082 3.385 -2.380 1.00 44.50 83 GLY A N 1
ATOM 687 C CA . GLY A 1 83 ? -26.623 4.227 -1.318 1.00 44.50 83 GLY A CA 1
ATOM 688 C C . GLY A 1 83 ? -26.984 3.392 -0.103 1.00 44.50 83 GLY A C 1
ATOM 689 O O . GLY A 1 83 ? -27.030 2.149 -0.247 1.00 44.50 83 GLY A O 1
#

Secondary structure (DSSP, 8-state):
-HHHHHHHHHHHHHHHHHHHHHHTT--TTTS-HHHHHHHHHHHHHHHHHHHHHHHHHHTT-HHHHHHHHHHHHHHTT--S---

Sequence (83 aa):
MVMLTFSLNGPLALWISGPMLEAFGIERDSSSPWVFWPLRILVMTPTYQLLLVVTGTILGQHEYFWPRFMKRLRWIGLFRRIG

pLDDT: mean 77.85, std 9.44, range [44.5, 87.25]